Protein AF-A0A959Y8R4-F1 (afdb_monomer_lite)

Radius of gyration: 16.26 Å; chains: 1; bounding box: 34×24×55 Å

Foldseek 3Di:
DDPCCVVAQQDDDPPDPDGPVLVVLLVVCVVDDLVPDEEEDELPCLVVLLSSCVSRVSHAYEYEDPPPNPRDPVSNQVSHQHPVRRYHYDDDCQLQVQDDDPCRVVRSVVSVVVVVVVSVD

Structure (mmCIF, N/CA/C/O backbone):
data_AF-A0A959Y8R4-F1
#
_entry.id   AF-A0A959Y8R4-F1
#
loop_
_atom_site.group_PDB
_atom_site.id
_atom_site.type_symbol
_atom_site.label_atom_id
_atom_site.label_alt_id
_atom_site.label_comp_id
_atom_site.label_asym_id
_atom_site.label_entity_id
_atom_site.label_seq_id
_atom_site.pdbx_PDB_ins_code
_atom_site.Cartn_x
_atom_site.Cartn_y
_atom_site.Cartn_z
_atom_site.occupancy
_atom_site.B_iso_or_equiv
_atom_site.auth_seq_id
_atom_site.auth_comp_id
_atom_site.auth_asym_id
_atom_site.auth_atom_id
_atom_site.pdbx_PDB_model_num
ATOM 1 N N . SER A 1 1 ? 7.701 3.572 5.774 1.00 71.75 1 SER A N 1
ATOM 2 C CA . SER A 1 1 ? 8.910 2.767 5.495 1.00 71.75 1 SER A CA 1
ATOM 3 C C . SER A 1 1 ? 10.203 3.497 5.847 1.00 71.75 1 SER A C 1
ATOM 5 O O . SER A 1 1 ? 11.246 2.863 5.894 1.00 71.75 1 SER A O 1
ATOM 7 N N . ASN A 1 2 ? 10.173 4.808 6.098 1.00 84.31 2 ASN A N 1
ATOM 8 C CA . ASN A 1 2 ? 11.327 5.569 6.574 1.00 84.31 2 ASN A CA 1
ATOM 9 C C . ASN A 1 2 ? 11.549 5.402 8.089 1.00 84.31 2 ASN A C 1
ATOM 11 O O . ASN A 1 2 ? 10.626 5.031 8.813 1.00 84.31 2 ASN A O 1
ATOM 15 N N . GLU A 1 3 ? 12.749 5.747 8.559 1.00 87.25 3 GLU A N 1
ATOM 16 C CA . GLU A 1 3 ? 13.147 5.649 9.974 1.00 87.25 3 GLU A CA 1
ATOM 17 C C . GLU A 1 3 ? 12.234 6.455 10.906 1.00 87.25 3 GLU A C 1
ATOM 19 O O . GLU A 1 3 ? 11.775 5.924 11.913 1.00 87.25 3 GLU A O 1
ATOM 24 N N . GLY A 1 4 ? 11.857 7.676 10.510 1.00 90.94 4 GLY A N 1
ATOM 25 C CA . GLY A 1 4 ? 10.967 8.544 11.296 1.00 90.94 4 GLY A CA 1
ATOM 26 C C . GLY A 1 4 ? 9.540 8.013 11.500 1.00 90.94 4 GLY A C 1
ATOM 27 O O . GLY A 1 4 ? 8.752 8.619 12.218 1.00 90.94 4 GLY A O 1
ATOM 28 N N . ALA A 1 5 ? 9.175 6.874 10.901 1.00 90.19 5 ALA A N 1
ATOM 29 C CA . ALA A 1 5 ? 7.954 6.170 11.289 1.00 90.19 5 ALA A CA 1
ATOM 30 C C . ALA A 1 5 ? 7.996 5.748 12.772 1.00 90.19 5 ALA A C 1
ATOM 32 O O . ALA A 1 5 ? 6.969 5.789 13.446 1.00 90.19 5 ALA A O 1
ATOM 33 N N . LEU A 1 6 ? 9.178 5.388 13.287 1.00 92.12 6 LEU A N 1
ATOM 34 C CA . LEU A 1 6 ? 9.372 4.945 14.671 1.00 92.12 6 LEU A CA 1
ATOM 35 C C . LEU A 1 6 ? 9.156 6.061 15.697 1.00 92.12 6 LEU A C 1
ATOM 37 O O . LEU A 1 6 ? 8.774 5.763 16.824 1.00 92.12 6 LEU A O 1
ATOM 41 N N . ASP A 1 7 ? 9.338 7.320 15.300 1.00 95.31 7 ASP A N 1
ATOM 42 C CA . ASP A 1 7 ? 9.194 8.466 16.202 1.00 95.31 7 ASP A CA 1
ATOM 43 C C . ASP A 1 7 ? 7.748 8.643 16.687 1.00 95.31 7 ASP A C 1
ATOM 45 O O . ASP A 1 7 ? 7.522 9.132 17.792 1.00 95.31 7 ASP A O 1
ATOM 49 N N . PHE A 1 8 ? 6.763 8.248 15.866 1.00 95.12 8 PHE A N 1
ATOM 50 C CA . PHE A 1 8 ? 5.348 8.518 16.143 1.00 95.12 8 PHE A CA 1
ATOM 51 C C . PHE A 1 8 ? 4.417 7.345 15.867 1.00 95.12 8 PHE A C 1
ATOM 53 O O . PHE A 1 8 ? 3.587 7.020 16.708 1.00 95.12 8 PHE A O 1
ATOM 60 N N . GLN A 1 9 ? 4.517 6.710 14.695 1.00 95.25 9 GLN A N 1
ATOM 61 C CA . GLN A 1 9 ? 3.499 5.759 14.231 1.00 95.25 9 GLN A CA 1
ATOM 62 C C . GLN A 1 9 ? 3.361 4.571 15.189 1.00 95.25 9 GLN A C 1
ATOM 64 O O . GLN A 1 9 ? 2.253 4.088 15.398 1.00 95.25 9 GLN A O 1
ATOM 69 N N . PHE A 1 10 ? 4.468 4.155 15.807 1.00 94.50 10 PHE A N 1
ATOM 70 C CA . PHE A 1 10 ? 4.547 3.001 16.705 1.00 94.50 10 PHE A CA 1
ATOM 71 C C . PHE A 1 10 ? 4.465 3.354 18.195 1.00 94.50 10 PHE A C 1
ATOM 73 O O . PHE A 1 10 ? 4.682 2.476 19.024 1.00 94.50 10 PHE A O 1
ATOM 80 N N . LEU A 1 11 ? 4.169 4.607 18.554 1.00 96.31 11 LEU A N 1
ATOM 81 C CA . LEU A 1 11 ? 3.954 4.962 19.956 1.00 96.31 11 LEU A CA 1
ATOM 82 C C . LEU A 1 11 ? 2.700 4.263 20.485 1.00 96.31 11 LEU A C 1
ATOM 84 O O . LEU A 1 11 ? 1.652 4.313 19.841 1.00 96.31 11 LEU A O 1
ATOM 88 N N . GLU A 1 12 ? 2.804 3.653 21.663 1.00 96.06 12 GLU A N 1
ATOM 89 C CA . GLU A 1 12 ? 1.654 3.111 22.388 1.00 96.06 12 GLU A CA 1
ATOM 90 C C . GLU A 1 12 ? 0.725 4.246 22.826 1.00 96.06 12 GLU A C 1
ATOM 92 O O . GLU A 1 12 ? 1.165 5.289 23.323 1.00 96.06 12 GLU A O 1
ATOM 97 N N . VAL A 1 13 ? -0.580 4.045 22.662 1.00 95.50 13 VAL A N 1
ATOM 98 C CA . VAL A 1 13 ? -1.584 5.048 23.022 1.00 95.50 13 VAL A CA 1
ATOM 99 C C . VAL A 1 13 ? -2.172 4.717 24.390 1.00 95.50 13 VAL A C 1
ATOM 101 O O . VAL A 1 13 ? -2.751 3.654 24.594 1.00 95.50 13 VAL A O 1
ATOM 104 N N . ASN A 1 14 ? -2.048 5.646 25.344 1.00 91.50 14 ASN A N 1
ATOM 105 C CA . ASN A 1 14 ? -2.615 5.542 26.699 1.00 91.50 14 ASN A CA 1
ATOM 106 C C . ASN A 1 14 ? -2.211 4.271 27.483 1.00 91.50 14 ASN A C 1
ATOM 108 O O . ASN A 1 14 ? -2.954 3.833 28.360 1.00 91.50 14 ASN A O 1
ATOM 112 N N . GLY A 1 15 ? -1.054 3.671 27.174 1.00 88.62 15 GLY A N 1
ATOM 113 C CA . GLY A 1 15 ? -0.604 2.406 27.777 1.00 88.62 15 GLY A CA 1
ATOM 114 C C . GLY A 1 15 ? -1.453 1.189 27.386 1.00 88.62 15 GLY A C 1
ATOM 115 O O . GLY A 1 15 ? -1.416 0.170 28.075 1.00 88.62 15 GLY A O 1
ATOM 116 N N . GLY A 1 16 ? -2.263 1.317 26.331 1.00 91.12 16 GLY A N 1
ATOM 117 C CA . GLY A 1 16 ? -3.024 0.228 25.730 1.00 91.12 16 GLY A CA 1
ATOM 118 C C . GLY A 1 16 ? -2.209 -0.561 24.698 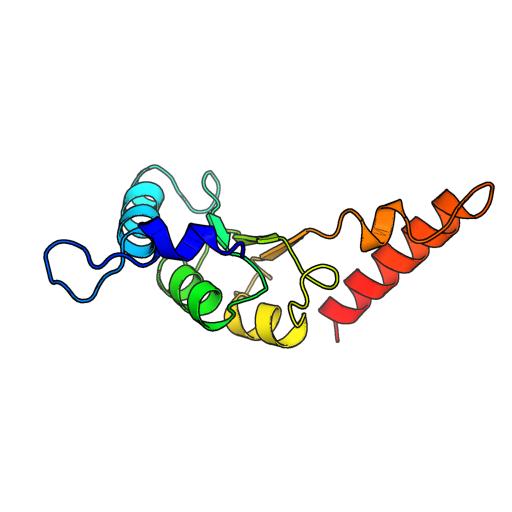1.00 91.12 16 GLY A C 1
ATOM 119 O O . GLY A 1 16 ? -1.065 -0.213 24.410 1.00 91.12 16 GLY A O 1
ATOM 120 N N . PRO A 1 17 ? -2.799 -1.624 24.124 1.00 92.50 17 PRO A N 1
ATOM 121 C CA . PRO A 1 17 ? -2.117 -2.484 23.157 1.00 92.50 17 PRO A CA 1
ATOM 122 C C . PRO A 1 17 ? -1.972 -1.850 21.765 1.00 92.50 17 PRO A C 1
ATOM 124 O O . PRO A 1 17 ? -1.188 -2.344 20.959 1.00 92.50 17 PRO A O 1
ATOM 127 N N . ASP A 1 18 ? -2.735 -0.793 21.471 1.00 94.81 18 ASP A N 1
ATOM 128 C CA . ASP A 1 18 ? -2.751 -0.154 20.159 1.00 94.81 18 ASP A CA 1
ATOM 129 C C . ASP A 1 18 ? -1.644 0.896 20.020 1.00 94.81 18 ASP A C 1
ATOM 131 O O . ASP A 1 18 ? -1.382 1.712 20.915 1.00 94.81 18 ASP A O 1
ATOM 135 N N . ARG A 1 19 ? -1.039 0.919 18.835 1.00 96.50 19 ARG A N 1
ATOM 136 C CA . ARG A 1 19 ? -0.106 1.959 18.403 1.00 96.50 19 ARG A CA 1
ATOM 137 C C . ARG A 1 19 ? -0.842 3.111 17.735 1.00 96.50 19 ARG A C 1
ATOM 139 O O . ARG A 1 19 ? -1.944 2.958 17.212 1.00 96.50 19 ARG A O 1
ATOM 146 N N . LEU A 1 20 ? -0.198 4.273 17.678 1.00 97.06 20 LEU A N 1
ATOM 147 C CA . LEU A 1 20 ? -0.792 5.490 17.129 1.00 97.06 20 LEU A CA 1
ATOM 148 C C . LEU A 1 20 ? -1.349 5.309 15.709 1.00 97.06 20 LEU A C 1
ATOM 150 O O . LEU A 1 20 ? -2.445 5.791 15.427 1.00 97.06 20 LEU A O 1
ATOM 154 N N . PHE A 1 21 ? -0.633 4.620 14.814 1.00 96.56 21 PHE A N 1
ATOM 155 C CA . PHE A 1 21 ? -1.125 4.420 13.446 1.00 96.56 21 PHE A CA 1
ATOM 156 C C . PHE A 1 21 ? -2.426 3.610 13.405 1.00 96.56 21 PHE A C 1
ATOM 158 O O . PHE A 1 21 ? -3.270 3.869 12.554 1.00 96.56 21 PHE A O 1
ATOM 165 N N . GLU A 1 22 ? -2.600 2.661 14.325 1.00 97.00 22 GLU A N 1
ATOM 166 C CA . GLU A 1 22 ? -3.786 1.809 14.403 1.00 97.00 22 GLU A CA 1
ATOM 167 C C . GLU A 1 22 ? -5.006 2.634 14.797 1.00 97.00 22 GLU A C 1
ATOM 169 O O . GLU A 1 22 ? -6.028 2.588 14.118 1.00 97.00 22 GLU A O 1
ATOM 174 N N . VAL A 1 23 ? -4.850 3.482 15.817 1.00 97.44 23 VAL A N 1
ATOM 175 C CA . VAL A 1 23 ? -5.893 4.416 16.258 1.00 97.44 23 VAL A CA 1
ATOM 176 C C . VAL A 1 23 ? -6.280 5.384 15.137 1.00 97.44 23 VAL A C 1
ATOM 178 O O . VAL A 1 23 ? -7.459 5.677 14.946 1.00 97.44 23 VAL A O 1
ATOM 181 N N . VAL A 1 24 ? -5.302 5.874 14.367 1.00 97.19 24 VAL A N 1
ATOM 182 C CA . VAL A 1 24 ? -5.564 6.752 13.217 1.00 97.19 24 VAL A CA 1
ATOM 183 C C . VAL A 1 24 ? -6.328 6.014 12.119 1.00 97.19 24 VAL A C 1
ATOM 185 O O . VAL A 1 24 ? -7.288 6.572 11.593 1.00 97.19 24 VAL A O 1
ATOM 188 N N . VAL A 1 25 ? -5.935 4.782 11.779 1.00 97.50 25 VAL A N 1
ATOM 189 C CA . VAL A 1 25 ? -6.627 3.966 10.768 1.00 97.50 25 VAL A CA 1
ATOM 190 C C . VAL A 1 25 ? -8.077 3.730 11.173 1.00 97.50 25 VAL A C 1
ATOM 192 O O . VAL A 1 25 ? -8.972 4.053 10.394 1.00 97.50 25 VAL A O 1
ATOM 195 N N . ASP A 1 26 ? -8.316 3.263 12.399 1.00 96.81 26 ASP A N 1
ATOM 196 C CA . ASP A 1 26 ? -9.666 2.992 12.896 1.00 96.81 26 ASP A CA 1
ATOM 197 C C . ASP A 1 26 ? -10.526 4.260 12.894 1.00 96.81 26 ASP A C 1
ATOM 199 O O . ASP A 1 26 ? -11.670 4.245 12.444 1.00 96.81 26 ASP A O 1
ATOM 203 N N . GLN A 1 27 ? -9.972 5.388 13.352 1.00 97.44 27 GLN A N 1
ATOM 204 C CA . GLN A 1 27 ? -10.707 6.646 13.405 1.00 97.44 27 GLN A CA 1
ATOM 205 C C . GLN A 1 27 ? -11.034 7.179 12.008 1.00 97.44 27 GLN A C 1
ATOM 207 O O . GLN A 1 27 ? -12.166 7.605 11.776 1.00 97.44 27 GLN A O 1
ATOM 212 N N . VAL A 1 28 ? -10.077 7.175 11.081 1.00 96.94 28 VAL A N 1
ATOM 213 C CA . VAL A 1 28 ? -10.282 7.683 9.716 1.00 96.94 28 VAL A CA 1
ATOM 214 C C . VAL A 1 28 ? -11.215 6.769 8.920 1.00 96.94 28 VAL A C 1
ATOM 216 O O . VAL A 1 28 ? -12.009 7.272 8.131 1.00 96.94 28 VAL A O 1
ATOM 219 N N . ALA A 1 29 ? -11.218 5.460 9.185 1.00 96.38 29 ALA A N 1
ATOM 220 C CA . ALA A 1 29 ? -12.174 4.529 8.584 1.00 96.38 29 ALA A CA 1
ATOM 221 C C . ALA A 1 29 ? -13.637 4.842 8.960 1.00 96.38 29 ALA A C 1
ATOM 223 O O . ALA A 1 29 ? -14.550 4.428 8.259 1.00 96.38 29 ALA A O 1
ATOM 224 N N . THR A 1 30 ? -13.890 5.606 10.032 1.00 96.88 30 THR A N 1
ATOM 225 C CA . THR A 1 30 ? -15.250 6.088 10.356 1.00 96.88 30 THR A CA 1
ATOM 226 C C . THR A 1 30 ? -15.671 7.328 9.565 1.00 96.88 30 THR A C 1
ATOM 228 O O . THR A 1 30 ? -16.837 7.717 9.617 1.00 96.88 30 THR A O 1
ATOM 231 N N . TRP A 1 31 ? -14.742 7.992 8.870 1.00 96.69 31 TRP A N 1
ATOM 232 C CA . TRP A 1 31 ? -15.020 9.241 8.153 1.00 96.69 31 TRP A CA 1
ATOM 233 C C . TRP A 1 31 ? -15.667 9.005 6.782 1.00 96.69 31 TRP A C 1
ATOM 235 O O . TRP A 1 31 ? -16.236 9.939 6.220 1.00 96.69 31 TRP A O 1
ATOM 245 N N . GLY A 1 32 ? -15.602 7.780 6.255 1.00 94.56 32 GLY A N 1
ATOM 246 C CA . GLY A 1 32 ? -16.155 7.396 4.958 1.00 94.56 32 GLY A CA 1
ATOM 247 C C . GLY A 1 32 ? -16.259 5.878 4.807 1.00 94.56 32 GLY A C 1
ATOM 248 O O . GLY A 1 32 ? -16.145 5.146 5.784 1.00 94.56 32 GLY A O 1
ATOM 249 N N . SER A 1 33 ? -16.508 5.405 3.586 1.00 96.19 33 SER A N 1
ATOM 250 C CA . SER A 1 33 ? -16.496 3.975 3.252 1.00 96.19 33 SER A CA 1
ATOM 251 C C . SER A 1 33 ? -15.178 3.570 2.580 1.00 96.19 33 SER A C 1
ATOM 253 O O . SER A 1 33 ? -14.313 4.410 2.308 1.00 96.19 33 SER A O 1
ATOM 255 N N . SER A 1 34 ? -15.066 2.285 2.236 1.00 95.19 34 SER A N 1
ATOM 256 C CA . SER A 1 34 ? -14.000 1.745 1.384 1.00 95.19 34 SER A CA 1
ATOM 257 C C . SER A 1 34 ? -13.941 2.368 -0.013 1.00 95.19 34 SER A C 1
ATOM 259 O O . SER A 1 34 ? -12.906 2.265 -0.666 1.00 95.19 34 SER A O 1
ATOM 261 N N . ASP A 1 35 ? -15.021 3.012 -0.465 1.00 94.00 35 ASP A N 1
ATOM 262 C CA . ASP A 1 35 ? -15.096 3.629 -1.793 1.00 94.00 35 ASP A CA 1
ATOM 263 C C . ASP A 1 35 ? -14.475 5.033 -1.809 1.00 94.00 35 ASP A C 1
ATOM 265 O O . ASP A 1 35 ? -13.897 5.450 -2.813 1.00 94.00 35 ASP A O 1
ATOM 269 N N . ASP A 1 36 ? -14.550 5.742 -0.678 1.00 93.75 36 ASP A N 1
ATOM 270 C CA . ASP A 1 36 ? -14.159 7.152 -0.577 1.00 93.75 36 ASP A CA 1
ATOM 271 C C . ASP A 1 36 ? -12.899 7.370 0.278 1.00 93.75 36 ASP A C 1
ATOM 273 O O . ASP A 1 36 ? -12.372 8.485 0.345 1.00 93.75 36 ASP A O 1
ATOM 277 N N . THR A 1 37 ? -12.391 6.322 0.940 1.00 95.56 37 THR A N 1
ATOM 278 C CA . THR A 1 37 ? -11.185 6.390 1.777 1.00 95.56 37 THR A CA 1
ATOM 279 C C . THR A 1 37 ? -10.193 5.268 1.472 1.00 95.56 37 THR A C 1
ATOM 281 O O . THR A 1 37 ? -10.553 4.133 1.172 1.00 95.56 37 THR A O 1
ATOM 284 N N . MET A 1 38 ? -8.901 5.599 1.541 1.00 95.81 38 MET A N 1
ATOM 285 C CA . MET A 1 38 ? -7.787 4.679 1.305 1.00 95.81 38 MET A CA 1
ATOM 286 C C . MET A 1 38 ? -6.670 4.941 2.309 1.00 95.81 38 MET A C 1
ATOM 288 O O . MET A 1 38 ? -6.523 6.057 2.813 1.00 95.81 38 MET A O 1
ATOM 292 N N . PHE A 1 39 ? -5.829 3.934 2.535 1.00 97.00 39 PHE A N 1
ATOM 293 C CA . PHE A 1 39 ? -4.715 4.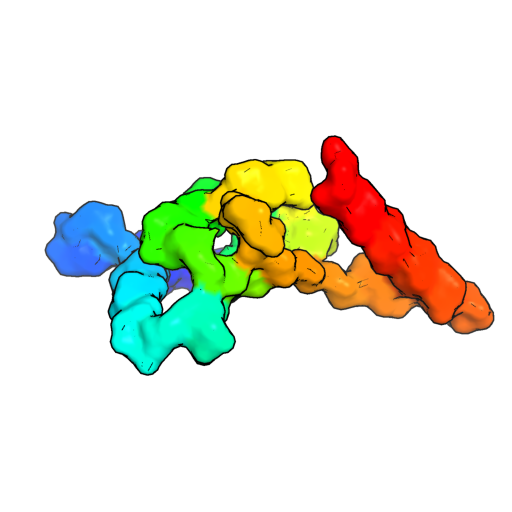030 3.475 1.00 97.00 39 PHE A CA 1
ATOM 294 C C . PHE A 1 39 ? -3.380 3.776 2.794 1.00 97.00 39 PHE A C 1
ATOM 296 O O . PHE A 1 39 ? -3.286 3.054 1.805 1.00 97.00 39 PHE A O 1
ATOM 303 N N . VAL A 1 40 ? -2.324 4.377 3.339 1.00 95.38 40 VAL A N 1
ATOM 304 C CA . VAL A 1 40 ? -0.959 4.184 2.852 1.00 95.38 40 VAL A CA 1
ATOM 305 C C . VAL A 1 40 ? -0.200 3.330 3.856 1.00 95.38 40 VAL A C 1
ATOM 307 O O . VAL A 1 40 ? -0.003 3.745 4.996 1.00 95.38 40 VAL A O 1
ATOM 310 N N . ALA A 1 41 ? 0.266 2.161 3.424 1.00 93.25 41 ALA A N 1
ATOM 311 C CA . ALA A 1 41 ? 1.046 1.241 4.247 1.00 93.25 41 ALA A CA 1
ATOM 312 C C . ALA A 1 41 ? 2.307 0.823 3.481 1.00 93.25 41 ALA A C 1
ATOM 314 O O . ALA A 1 41 ? 2.238 0.370 2.346 1.00 93.25 41 ALA A O 1
ATOM 315 N N . GLY A 1 42 ? 3.485 1.044 4.066 1.00 88.69 42 GLY A N 1
ATOM 316 C CA . GLY A 1 42 ? 4.757 0.849 3.360 1.00 88.69 42 GLY A CA 1
ATOM 317 C C . GLY A 1 42 ? 5.138 -0.623 3.169 1.00 88.69 42 GLY A C 1
ATOM 318 O O . GLY A 1 42 ? 4.951 -1.432 4.070 1.00 88.69 42 GLY A O 1
ATOM 319 N N . ALA A 1 43 ? 5.786 -0.935 2.042 1.00 83.62 43 ALA A N 1
ATOM 320 C CA . ALA A 1 43 ? 6.181 -2.297 1.655 1.00 83.62 43 ALA A CA 1
ATOM 321 C C . ALA A 1 43 ? 7.249 -2.966 2.546 1.00 83.62 43 ALA A C 1
ATOM 323 O O . ALA A 1 43 ? 7.475 -4.164 2.448 1.00 83.62 43 ALA A O 1
ATOM 324 N N . THR A 1 44 ? 7.964 -2.202 3.376 1.00 83.62 44 THR A N 1
ATOM 325 C CA . THR A 1 44 ? 9.145 -2.694 4.113 1.00 83.62 44 THR A CA 1
ATOM 326 C C . THR A 1 44 ? 8.808 -3.420 5.418 1.00 83.62 44 THR A C 1
ATOM 328 O O . THR A 1 44 ? 9.720 -3.868 6.104 1.00 83.62 44 THR A O 1
ATOM 331 N N . ARG A 1 45 ? 7.528 -3.456 5.808 1.00 86.00 45 ARG A N 1
ATOM 332 C CA . ARG A 1 45 ? 7.031 -4.074 7.047 1.00 86.00 45 ARG A CA 1
ATOM 333 C C . ARG A 1 45 ? 5.711 -4.808 6.772 1.00 86.00 45 ARG A C 1
ATOM 335 O O . ARG A 1 45 ? 4.647 -4.241 7.043 1.00 86.00 45 ARG A O 1
ATOM 342 N N . PRO A 1 46 ? 5.750 -6.019 6.183 1.00 88.88 46 PRO A N 1
ATOM 343 C CA . PRO A 1 46 ? 4.550 -6.803 5.881 1.00 88.88 46 PRO A CA 1
ATOM 344 C C . PRO A 1 46 ? 3.655 -7.033 7.105 1.00 88.88 46 PRO A C 1
ATOM 346 O O . PRO A 1 46 ? 2.436 -7.067 6.981 1.00 88.88 46 PRO A O 1
ATOM 349 N N . GLU A 1 47 ? 4.233 -7.104 8.306 1.00 91.25 47 GLU A N 1
ATOM 350 C CA . GLU A 1 47 ? 3.494 -7.230 9.561 1.00 91.25 47 GLU A CA 1
ATOM 351 C C . GLU A 1 47 ? 2.552 -6.044 9.812 1.00 91.25 47 GLU A C 1
ATOM 353 O O . GLU A 1 47 ? 1.394 -6.239 10.180 1.00 91.25 47 GLU A O 1
ATOM 358 N N . VAL A 1 48 ? 3.014 -4.825 9.518 1.00 91.62 48 VAL A N 1
ATOM 359 C CA . VAL A 1 48 ? 2.219 -3.595 9.651 1.00 91.62 48 VAL A CA 1
ATOM 360 C C . VAL A 1 48 ? 1.154 -3.531 8.566 1.00 91.62 48 VAL A C 1
ATOM 362 O O . VAL A 1 48 ? 0.021 -3.138 8.827 1.00 91.62 48 VAL A O 1
ATOM 365 N N . LEU A 1 49 ? 1.492 -3.951 7.344 1.00 94.62 49 LEU A N 1
ATOM 366 C CA . LEU A 1 49 ? 0.523 -4.036 6.254 1.00 94.62 49 LEU A CA 1
ATOM 367 C C . LEU A 1 49 ? -0.626 -4.996 6.604 1.00 94.62 49 LEU A C 1
ATOM 369 O O . LEU A 1 49 ? -1.790 -4.637 6.432 1.00 94.62 49 LEU A O 1
ATOM 373 N N . ALA A 1 50 ? -0.309 -6.165 7.168 1.00 95.31 50 ALA A N 1
ATOM 374 C CA . ALA A 1 50 ? -1.299 -7.140 7.618 1.00 95.31 50 ALA A CA 1
ATOM 375 C C . ALA A 1 50 ? -2.173 -6.605 8.765 1.00 95.31 50 ALA A C 1
ATOM 377 O O . ALA A 1 50 ? -3.365 -6.900 8.829 1.00 95.31 50 ALA A O 1
ATOM 378 N N . GLU A 1 51 ? -1.603 -5.816 9.678 1.00 95.56 51 GLU A N 1
ATOM 379 C CA . GLU A 1 51 ? -2.353 -5.145 10.748 1.00 95.56 51 GLU A CA 1
ATOM 380 C C . GLU A 1 51 ? -3.355 -4.134 10.196 1.00 95.56 51 GLU A C 1
ATOM 382 O O . GLU A 1 51 ? -4.527 -4.174 10.572 1.00 95.56 51 GLU A O 1
ATOM 387 N N . VAL A 1 52 ? -2.921 -3.284 9.260 1.00 96.50 52 VAL A N 1
ATOM 388 C CA . VAL A 1 52 ? -3.809 -2.336 8.578 1.00 96.50 52 VAL A CA 1
ATOM 389 C C . VAL A 1 52 ? -4.903 -3.092 7.823 1.00 96.50 52 VAL A C 1
ATOM 391 O O . VAL A 1 52 ? -6.078 -2.800 8.024 1.00 96.50 52 VAL A O 1
ATOM 394 N N . ARG A 1 53 ? -4.560 -4.121 7.034 1.00 96.81 53 ARG A N 1
ATOM 395 C CA . ARG A 1 53 ? -5.549 -4.927 6.297 1.00 96.81 53 ARG A CA 1
ATOM 396 C C . ARG A 1 53 ? -6.600 -5.552 7.217 1.00 96.81 53 ARG A C 1
ATOM 398 O O . ARG A 1 53 ? -7.775 -5.532 6.871 1.00 96.81 53 ARG A O 1
ATOM 405 N N . ARG A 1 54 ? -6.222 -6.075 8.390 1.00 96.75 54 ARG A N 1
ATOM 406 C CA . ARG A 1 54 ? -7.194 -6.639 9.348 1.00 96.75 54 ARG A CA 1
ATOM 407 C C . ARG A 1 54 ? -8.197 -5.607 9.862 1.00 96.75 54 ARG A C 1
ATOM 409 O O . ARG A 1 54 ? -9.341 -5.968 10.116 1.00 96.75 54 ARG A O 1
ATOM 416 N N . ARG A 1 55 ? -7.769 -4.355 10.038 1.00 96.38 55 ARG A N 1
ATOM 417 C CA . ARG A 1 55 ? -8.623 -3.260 10.524 1.00 96.38 55 ARG A CA 1
ATOM 418 C C . ARG A 1 55 ? -9.526 -2.706 9.424 1.00 96.38 55 ARG A C 1
ATOM 420 O O . ARG A 1 55 ? -10.683 -2.395 9.684 1.00 96.38 55 ARG A O 1
ATOM 427 N N . VAL A 1 56 ? -9.018 -2.635 8.193 1.00 96.81 56 VAL A N 1
ATOM 428 C CA . VAL A 1 56 ? -9.737 -2.111 7.022 1.00 96.81 56 VAL A CA 1
ATOM 429 C C . VAL A 1 56 ? -9.800 -3.151 5.887 1.00 96.81 56 VAL A C 1
ATOM 431 O O . VAL A 1 56 ? -9.146 -2.992 4.853 1.00 96.81 56 VAL A O 1
ATOM 434 N N . PRO A 1 57 ? -10.591 -4.232 6.049 1.00 96.75 57 PRO A N 1
ATOM 435 C CA . PRO A 1 57 ? -10.561 -5.402 5.161 1.00 96.75 57 PRO A CA 1
ATOM 436 C C . PRO A 1 57 ? -10.877 -5.074 3.698 1.00 96.75 57 PRO A C 1
ATOM 438 O O . PRO A 1 57 ? -10.231 -5.611 2.796 1.00 96.75 57 PRO A O 1
ATOM 441 N N . ASP A 1 58 ? -11.779 -4.125 3.466 1.00 96.31 58 ASP A N 1
ATOM 442 C CA . ASP A 1 58 ? -12.294 -3.822 2.127 1.00 96.31 58 ASP A CA 1
ATOM 443 C C . ASP A 1 58 ? -11.640 -2.590 1.480 1.00 96.31 58 ASP A C 1
ATOM 445 O O . ASP A 1 58 ? -11.822 -2.342 0.293 1.00 96.31 58 ASP A O 1
ATOM 449 N N . HIS A 1 59 ? -10.852 -1.810 2.229 1.00 96.69 59 HIS A N 1
ATOM 450 C CA . HIS A 1 59 ? -10.282 -0.561 1.710 1.00 96.69 59 HIS A CA 1
ATOM 451 C C . HIS A 1 59 ? -9.096 -0.827 0.780 1.00 96.69 59 HIS A C 1
ATOM 453 O O . HIS A 1 59 ? -8.296 -1.740 1.010 1.00 96.69 59 HIS A O 1
ATOM 459 N N . PHE A 1 60 ? -8.910 0.023 -0.230 1.00 96.31 60 PHE A N 1
ATOM 460 C CA . PHE A 1 60 ? -7.670 0.009 -1.002 1.00 96.31 60 PHE A CA 1
ATOM 461 C C . PHE A 1 60 ? -6.490 0.485 -0.150 1.00 96.31 60 PHE A C 1
ATOM 463 O O . PHE A 1 60 ? -6.563 1.503 0.548 1.00 96.31 60 PHE A O 1
ATOM 470 N N . LEU A 1 61 ? -5.373 -0.240 -0.249 1.00 96.50 61 LEU A N 1
ATOM 471 C CA . LEU A 1 61 ? -4.109 0.153 0.366 1.00 96.50 61 LEU A CA 1
ATOM 472 C C . LEU A 1 61 ? -3.116 0.569 -0.717 1.00 96.50 61 LEU A C 1
ATOM 474 O O . LEU A 1 61 ? -2.749 -0.224 -1.583 1.00 96.50 61 LEU A O 1
ATOM 478 N N . LEU A 1 62 ? -2.646 1.811 -0.652 1.00 95.56 62 LEU A N 1
ATOM 479 C CA . LEU A 1 62 ? -1.523 2.280 -1.452 1.00 95.56 62 LEU A CA 1
ATOM 480 C C . LEU A 1 62 ? -0.221 1.829 -0.789 1.00 95.56 62 LEU A C 1
ATOM 482 O O . LEU A 1 62 ? 0.087 2.230 0.335 1.00 95.56 62 LEU A O 1
ATOM 486 N N . VAL A 1 63 ? 0.568 1.033 -1.507 1.00 93.31 63 VAL A N 1
ATOM 487 C CA . VAL A 1 63 ? 1.806 0.444 -0.996 1.00 93.31 63 VAL A CA 1
ATOM 488 C C . VAL A 1 63 ? 3.019 1.030 -1.718 1.00 93.31 63 VAL A C 1
ATOM 490 O O . VAL A 1 63 ? 3.377 0.593 -2.817 1.00 93.31 63 VAL A O 1
ATOM 493 N N . PRO A 1 64 ? 3.683 2.038 -1.126 1.00 89.88 64 PRO A N 1
ATOM 494 C CA . PRO A 1 64 ? 4.933 2.557 -1.649 1.00 89.88 64 PRO A CA 1
ATOM 495 C C . PRO A 1 64 ? 6.124 1.685 -1.239 1.00 89.88 64 PRO A C 1
ATOM 497 O O . PRO A 1 64 ? 6.190 1.156 -0.126 1.00 89.88 64 PRO A O 1
ATOM 500 N N . GLY A 1 65 ? 7.129 1.635 -2.115 1.00 78.19 65 GLY A N 1
ATOM 501 C CA . GLY A 1 65 ? 8.466 1.143 -1.767 1.00 78.19 65 GLY A CA 1
ATOM 502 C C . GLY A 1 65 ? 8.791 -0.289 -2.192 1.00 78.19 65 GLY A C 1
ATOM 503 O O . GLY A 1 65 ? 9.860 -0.780 -1.832 1.00 78.19 65 GLY A O 1
ATOM 504 N N . VAL A 1 66 ? 7.941 -0.940 -2.990 1.00 78.69 66 VAL A N 1
ATOM 505 C CA . VAL A 1 66 ? 8.278 -2.239 -3.594 1.00 78.69 66 VAL A CA 1
ATOM 506 C C . VAL A 1 66 ? 9.491 -2.090 -4.527 1.00 78.69 66 VAL A C 1
ATOM 508 O O . VAL A 1 66 ? 9.619 -1.105 -5.262 1.00 78.69 66 VAL A O 1
ATOM 511 N N . GLY A 1 67 ? 10.428 -3.039 -4.450 1.00 69.75 67 GLY A N 1
ATOM 512 C CA . GLY A 1 67 ? 11.663 -3.061 -5.241 1.00 69.75 67 GLY A CA 1
ATOM 513 C C . GLY A 1 67 ? 12.731 -2.076 -4.755 1.00 69.75 67 GLY A C 1
ATOM 514 O O . GLY A 1 67 ? 13.744 -2.477 -4.190 1.00 69.75 67 GLY A O 1
ATOM 515 N N . ALA A 1 68 ? 12.520 -0.767 -4.931 1.00 63.47 68 ALA A N 1
ATOM 516 C CA . ALA A 1 68 ? 13.564 0.239 -4.682 1.00 63.47 68 ALA A CA 1
ATOM 517 C C . ALA A 1 68 ? 13.891 0.474 -3.194 1.00 63.47 68 ALA A C 1
ATOM 519 O O . ALA A 1 68 ? 14.949 1.023 -2.892 1.00 63.47 68 ALA A O 1
ATOM 520 N N . GLN A 1 69 ? 12.983 0.124 -2.276 1.00 60.06 69 GLN A N 1
ATOM 521 C CA . GLN A 1 69 ? 13.207 0.208 -0.822 1.00 60.06 69 GLN A CA 1
ATOM 522 C C . GLN A 1 69 ? 13.377 -1.183 -0.188 1.00 60.06 69 GLN A C 1
ATOM 524 O O . GLN A 1 69 ? 13.325 -1.304 1.030 1.00 60.06 69 GLN A O 1
ATOM 529 N N . GLY A 1 70 ? 13.570 -2.226 -1.007 1.00 62.88 70 GLY A N 1
ATOM 530 C CA . GLY A 1 70 ? 13.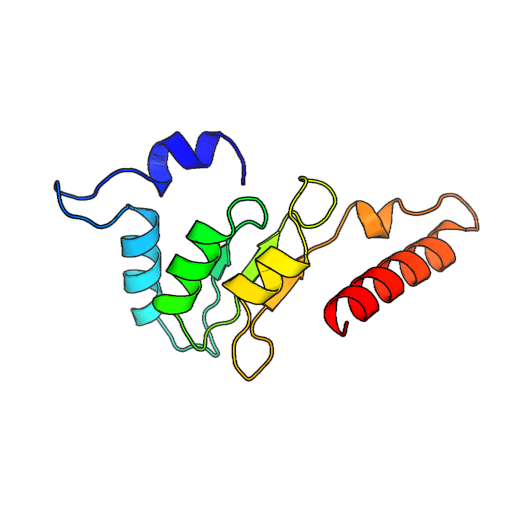788 -3.595 -0.534 1.00 62.88 70 GLY A CA 1
ATOM 531 C C . GLY A 1 70 ? 12.531 -4.328 -0.058 1.00 62.88 70 GLY A C 1
ATOM 532 O O . GLY A 1 70 ? 12.662 -5.364 0.582 1.00 62.88 70 GLY A O 1
ATOM 533 N N . GLY A 1 71 ? 11.329 -3.812 -0.342 1.00 69.75 71 GLY A N 1
ATOM 534 C CA . GLY A 1 71 ? 10.085 -4.539 -0.075 1.00 69.75 71 GLY A CA 1
ATOM 535 C C . GLY A 1 71 ? 9.930 -5.743 -1.007 1.00 69.75 71 GLY A C 1
ATOM 536 O O . GLY A 1 71 ? 10.034 -5.580 -2.228 1.00 69.75 71 GLY A O 1
ATOM 537 N N . ASP A 1 72 ? 9.677 -6.914 -0.423 1.00 85.31 72 ASP A N 1
ATOM 538 C CA . ASP A 1 72 ? 9.370 -8.164 -1.123 1.00 85.31 72 ASP A CA 1
ATOM 539 C C . ASP A 1 72 ? 7.914 -8.141 -1.611 1.00 85.31 72 ASP A C 1
ATOM 541 O O . ASP A 1 72 ? 6.988 -7.970 -0.817 1.00 85.31 72 ASP A O 1
ATOM 545 N N . LEU A 1 73 ? 7.715 -8.259 -2.926 1.00 88.06 73 LEU A N 1
ATOM 546 C CA . LEU A 1 73 ? 6.389 -8.162 -3.539 1.00 88.06 73 LEU A CA 1
ATOM 547 C C . LEU A 1 73 ? 5.453 -9.287 -3.074 1.00 88.06 73 LEU A C 1
ATOM 549 O O . LEU A 1 73 ? 4.289 -9.008 -2.795 1.00 88.06 73 LEU A O 1
ATOM 553 N N . GLY A 1 74 ? 5.961 -10.516 -2.942 1.00 90.19 74 GLY A N 1
ATOM 554 C CA . GLY A 1 74 ? 5.167 -11.668 -2.517 1.00 90.19 74 GLY A CA 1
ATOM 555 C C . GLY A 1 74 ? 4.681 -11.508 -1.080 1.00 90.19 74 GLY A C 1
ATOM 556 O O . GLY A 1 74 ? 3.487 -11.604 -0.820 1.00 90.19 74 GLY A O 1
ATOM 557 N N . GLN A 1 75 ? 5.569 -11.127 -0.157 1.00 91.06 75 GLN A N 1
ATOM 558 C CA . GLN A 1 75 ? 5.177 -10.877 1.238 1.00 91.06 75 GLN A CA 1
ATOM 559 C C . GLN A 1 75 ? 4.180 -9.720 1.373 1.00 91.06 75 GLN A C 1
ATOM 561 O O . GLN A 1 75 ? 3.297 -9.756 2.229 1.00 91.06 75 GLN A O 1
ATOM 566 N N . VAL A 1 76 ? 4.317 -8.679 0.546 1.00 91.94 76 VAL A N 1
ATOM 567 C CA . VAL A 1 76 ? 3.366 -7.560 0.498 1.00 91.94 76 VAL A CA 1
ATOM 568 C C . VAL A 1 76 ? 1.993 -8.021 0.015 1.00 91.94 76 VAL A C 1
ATOM 570 O O . VAL A 1 76 ? 0.982 -7.630 0.598 1.00 91.94 76 VAL A O 1
ATOM 573 N N . MET A 1 77 ? 1.952 -8.842 -1.034 1.00 92.00 77 MET A N 1
ATOM 574 C CA . MET A 1 77 ? 0.714 -9.412 -1.558 1.00 92.00 77 MET A CA 1
ATOM 575 C C . MET A 1 77 ? 0.040 -10.310 -0.521 1.00 92.00 77 MET A C 1
ATOM 577 O O . MET A 1 77 ? -1.121 -10.075 -0.192 1.00 92.00 77 MET A O 1
ATOM 581 N N . ASP A 1 78 ? 0.784 -11.239 0.079 1.00 92.44 78 ASP A N 1
ATOM 582 C CA . ASP A 1 78 ? 0.276 -12.154 1.107 1.00 92.44 78 ASP A CA 1
ATOM 583 C C . ASP A 1 78 ? -0.285 -11.410 2.326 1.00 92.44 78 ASP A C 1
ATOM 585 O O . ASP A 1 78 ? -1.319 -11.780 2.882 1.00 92.44 78 ASP A O 1
ATOM 589 N N . ALA A 1 79 ? 0.388 -10.339 2.752 1.00 93.69 79 ALA A N 1
ATOM 590 C CA . ALA A 1 79 ? -0.035 -9.542 3.898 1.00 93.69 79 ALA A CA 1
ATOM 591 C C . ALA A 1 79 ? -1.211 -8.601 3.590 1.00 93.69 79 ALA A C 1
ATOM 593 O O . ALA A 1 79 ? -1.940 -8.211 4.504 1.00 93.69 79 ALA A O 1
ATOM 594 N N . GLY A 1 80 ? -1.355 -8.172 2.335 1.00 92.81 80 GLY A N 1
ATOM 595 C CA . GLY A 1 80 ? -2.160 -7.009 1.981 1.00 92.81 80 GLY A CA 1
ATOM 596 C C . GLY A 1 80 ? -3.312 -7.258 1.014 1.00 92.81 80 GLY A C 1
ATOM 597 O O . GLY A 1 80 ? -4.198 -6.405 0.947 1.00 92.81 80 GLY A O 1
ATOM 598 N N . MET A 1 81 ? -3.341 -8.356 0.258 1.00 94.31 81 MET A N 1
ATOM 599 C CA . MET A 1 81 ? -4.427 -8.620 -0.691 1.00 94.31 81 MET A CA 1
ATOM 600 C C . MET A 1 81 ? -5.733 -8.944 0.038 1.00 94.31 81 MET A C 1
ATOM 602 O O . MET A 1 81 ? -5.754 -9.576 1.093 1.00 94.31 81 MET A O 1
ATOM 606 N N . ASN A 1 82 ? -6.840 -8.498 -0.546 1.00 93.75 82 ASN A N 1
ATOM 607 C CA . ASN A 1 82 ? -8.179 -8.971 -0.214 1.00 93.75 82 ASN A CA 1
ATOM 608 C C . ASN A 1 82 ? -8.763 -9.717 -1.429 1.00 93.75 82 ASN A C 1
ATOM 610 O O . ASN A 1 82 ? -8.072 -9.920 -2.428 1.00 93.75 82 ASN A O 1
ATOM 614 N N . GLN A 1 83 ? -10.031 -10.123 -1.351 1.00 91.88 83 GLN A N 1
ATOM 615 C CA . GLN A 1 83 ? -10.702 -10.884 -2.415 1.00 91.88 83 GLN A CA 1
ATOM 616 C C . GLN A 1 83 ? -10.730 -10.170 -3.784 1.00 91.88 83 GLN A C 1
ATOM 618 O O . GLN A 1 83 ? -10.818 -10.840 -4.808 1.00 91.88 83 GLN A O 1
ATOM 623 N N . ASP A 1 84 ? -10.605 -8.839 -3.798 1.00 91.00 84 ASP A N 1
ATOM 624 C CA . ASP A 1 84 ? -10.664 -7.992 -4.995 1.00 91.00 84 ASP A CA 1
ATOM 625 C C . ASP A 1 84 ? -9.274 -7.469 -5.417 1.00 91.00 84 ASP A C 1
ATOM 627 O O . ASP A 1 84 ? -9.150 -6.571 -6.249 1.00 91.00 84 ASP A O 1
ATOM 631 N N . GLY A 1 85 ? -8.198 -7.987 -4.818 1.00 89.31 85 GLY A N 1
ATOM 632 C CA . GLY A 1 85 ? -6.821 -7.555 -5.066 1.00 89.31 85 GLY A CA 1
ATOM 633 C C . GLY A 1 85 ? -6.373 -6.355 -4.224 1.00 89.31 85 GLY A C 1
ATOM 634 O O . GLY A 1 85 ? -5.207 -6.321 -3.849 1.00 89.31 85 GLY A O 1
ATOM 635 N N . GLY A 1 86 ? -7.268 -5.422 -3.866 1.00 92.69 86 GLY A N 1
ATOM 636 C CA . GLY A 1 86 ? -7.196 -4.484 -2.721 1.00 92.69 86 GLY A CA 1
ATOM 637 C C . GLY A 1 86 ? -5.943 -3.614 -2.515 1.00 92.69 86 GLY A C 1
ATOM 638 O O . GLY A 1 86 ? -5.865 -2.883 -1.523 1.00 92.69 86 GLY A O 1
ATOM 639 N N . LEU A 1 87 ? -4.956 -3.688 -3.403 1.00 94.50 87 LEU A N 1
ATOM 640 C CA . LEU A 1 87 ? -3.628 -3.101 -3.271 1.00 94.50 87 LEU A CA 1
ATOM 641 C C . LEU A 1 87 ? -3.289 -2.270 -4.506 1.00 94.50 87 LEU A C 1
ATOM 643 O O . LEU A 1 87 ? -3.452 -2.708 -5.641 1.00 94.50 87 LEU A O 1
ATOM 647 N N . LEU A 1 88 ? -2.731 -1.086 -4.273 1.00 93.94 88 LEU A N 1
ATOM 648 C CA . LEU A 1 88 ? -2.127 -0.250 -5.303 1.00 93.94 88 LEU A CA 1
ATOM 649 C C . LEU A 1 88 ? -0.621 -0.200 -5.061 1.00 93.94 88 LEU A C 1
ATOM 651 O O . LEU A 1 88 ? -0.141 0.531 -4.195 1.00 93.94 88 LEU A O 1
ATOM 655 N N . ILE A 1 89 ? 0.144 -0.981 -5.821 1.00 92.19 89 ILE A N 1
ATOM 656 C CA . ILE A 1 89 ? 1.602 -1.013 -5.687 1.00 92.19 89 ILE A CA 1
ATOM 657 C C . ILE A 1 89 ? 2.220 0.166 -6.443 1.00 92.19 89 ILE A C 1
ATOM 659 O O . ILE A 1 89 ? 2.123 0.268 -7.666 1.00 92.19 89 ILE A O 1
ATOM 663 N N . ASN A 1 90 ? 2.894 1.064 -5.721 1.00 91.38 90 ASN A N 1
ATOM 664 C CA . ASN A 1 90 ? 3.583 2.197 -6.332 1.00 91.38 90 ASN A CA 1
ATOM 665 C C . ASN A 1 90 ? 5.052 1.864 -6.644 1.00 91.38 90 ASN A C 1
ATOM 667 O O . ASN A 1 90 ? 5.863 1.667 -5.736 1.00 91.38 90 ASN A O 1
ATOM 671 N N . SER A 1 91 ? 5.405 1.894 -7.935 1.00 89.88 91 SER A N 1
ATOM 672 C CA . SER A 1 91 ? 6.785 1.798 -8.426 1.00 89.88 91 SER A CA 1
ATOM 673 C C . SER A 1 91 ? 7.110 2.966 -9.356 1.00 89.88 91 SER A C 1
ATOM 675 O O . SER A 1 91 ? 6.752 2.973 -10.528 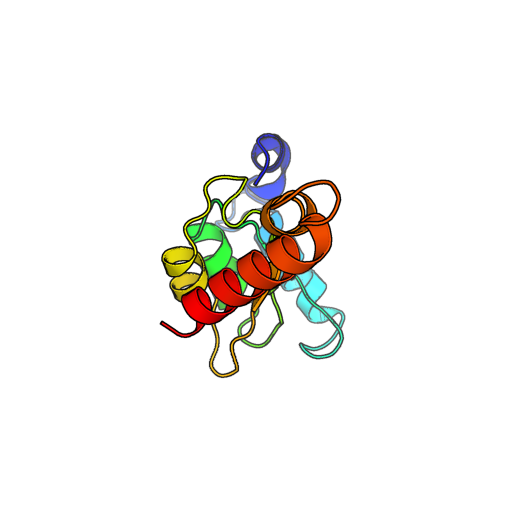1.00 89.88 91 SER A O 1
ATOM 677 N N . SER A 1 92 ? 7.792 3.985 -8.828 1.00 90.06 92 SER A N 1
ATOM 678 C CA . SER A 1 92 ? 8.159 5.173 -9.614 1.00 90.06 92 SER A CA 1
ATOM 679 C C . SER A 1 92 ? 9.534 5.018 -10.266 1.00 90.06 92 SER A C 1
ATOM 681 O O . SER A 1 92 ? 9.640 4.828 -11.473 1.00 90.06 92 SER A O 1
ATOM 683 N N . ARG A 1 93 ? 10.620 5.058 -9.478 1.00 89.62 93 ARG A N 1
ATOM 684 C CA . ARG A 1 93 ? 12.000 5.061 -10.009 1.00 89.62 93 ARG A CA 1
ATOM 685 C C . ARG A 1 93 ? 12.354 3.794 -10.791 1.00 89.62 93 ARG A C 1
ATOM 687 O O . ARG A 1 93 ? 13.066 3.897 -11.781 1.00 89.62 93 ARG A O 1
ATOM 694 N N . GLY A 1 94 ? 11.841 2.637 -10.362 1.00 88.81 94 GLY A N 1
ATOM 695 C CA . GLY A 1 94 ? 12.071 1.359 -11.044 1.00 88.81 94 GLY A CA 1
ATOM 696 C C . GLY A 1 94 ? 11.490 1.317 -12.458 1.00 88.81 94 GLY A C 1
ATOM 697 O O . GLY A 1 94 ? 12.033 0.624 -13.305 1.00 88.81 94 GLY A O 1
ATOM 698 N N . ILE A 1 95 ? 10.442 2.102 -12.727 1.00 93.25 95 ILE A N 1
ATOM 699 C CA . ILE A 1 95 ? 9.822 2.218 -14.050 1.00 93.25 95 ILE A CA 1
ATOM 700 C C . ILE A 1 95 ? 10.41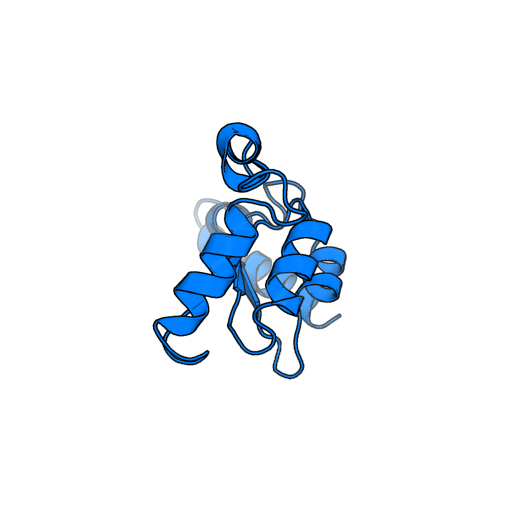9 3.403 -14.818 1.00 93.25 95 ILE A C 1
ATOM 702 O O . ILE A 1 95 ? 10.917 3.238 -15.928 1.00 93.25 95 ILE A O 1
ATOM 706 N N . LEU A 1 96 ? 10.414 4.601 -14.221 1.00 93.38 96 LEU A N 1
ATOM 707 C CA . LEU A 1 96 ? 10.828 5.844 -14.887 1.00 93.38 96 LEU A CA 1
ATOM 708 C C . LEU A 1 96 ? 12.294 5.839 -15.332 1.00 93.38 96 LEU A C 1
ATOM 710 O O . LEU A 1 96 ? 12.627 6.482 -16.325 1.00 93.38 96 LEU A O 1
ATOM 714 N N . TYR A 1 97 ? 13.163 5.138 -14.602 1.00 93.00 97 TYR A N 1
ATOM 715 C CA . TYR A 1 97 ? 14.604 5.104 -14.862 1.00 93.00 97 TYR A CA 1
ATOM 716 C C . TYR A 1 97 ? 15.103 3.727 -15.311 1.00 93.00 97 TYR A C 1
ATOM 718 O O . TYR A 1 97 ? 16.301 3.462 -15.250 1.00 93.00 97 TYR A O 1
ATOM 726 N N . ALA A 1 98 ? 14.204 2.862 -15.794 1.00 94.50 98 ALA A N 1
ATOM 727 C CA . ALA A 1 98 ? 14.562 1.551 -16.340 1.00 94.50 98 ALA A CA 1
ATOM 728 C C . ALA A 1 98 ? 15.424 1.638 -17.614 1.00 94.50 98 ALA A C 1
ATOM 730 O O . ALA A 1 98 ? 16.135 0.696 -17.952 1.00 94.50 98 ALA A O 1
ATOM 731 N N . GLY A 1 99 ? 15.363 2.763 -18.331 1.00 95.50 99 GLY A N 1
ATOM 732 C CA . GLY A 1 99 ? 16.148 3.009 -19.536 1.00 95.50 99 GLY A CA 1
ATOM 733 C C . GLY A 1 99 ? 16.413 4.494 -19.751 1.00 95.50 99 GLY A C 1
ATOM 734 O O . GLY A 1 99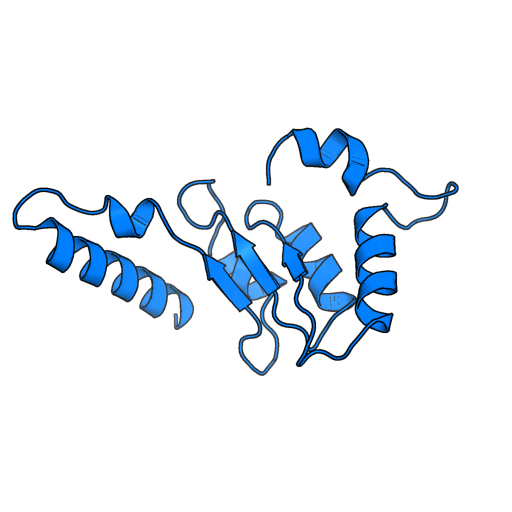 ? 15.899 5.353 -19.036 1.00 95.50 99 GLY A O 1
ATOM 735 N N . THR A 1 100 ? 17.235 4.805 -20.750 1.00 96.19 100 THR A N 1
ATOM 736 C CA . THR A 1 100 ? 17.639 6.180 -21.077 1.00 96.19 100 THR A CA 1
ATOM 737 C C . THR A 1 100 ? 17.590 6.424 -22.587 1.00 96.19 100 THR A C 1
ATOM 739 O O . THR A 1 100 ? 17.526 5.486 -23.385 1.00 96.19 100 THR A O 1
ATOM 742 N N . GLY A 1 101 ? 17.586 7.697 -22.995 1.00 96.62 101 GLY A N 1
ATOM 743 C CA . GLY A 1 101 ? 17.582 8.082 -24.409 1.00 96.62 101 GLY A CA 1
ATOM 744 C C . GLY A 1 101 ? 16.408 7.475 -25.184 1.00 96.62 101 GLY A C 1
ATOM 745 O O . GLY A 1 101 ? 15.265 7.522 -24.732 1.00 96.62 101 GLY A O 1
ATOM 746 N N . SER A 1 102 ? 16.689 6.883 -26.346 1.00 97.62 102 SER A N 1
ATOM 747 C CA . SER A 1 102 ? 15.672 6.254 -27.200 1.00 97.62 102 SER A CA 1
ATOM 748 C C . SER A 1 102 ? 15.037 4.991 -26.603 1.00 97.62 102 SER A C 1
ATOM 750 O O . SER A 1 102 ? 13.957 4.610 -27.045 1.00 97.62 102 SER A O 1
ATOM 752 N N . ASP A 1 103 ? 15.666 4.349 -25.610 1.00 96.56 103 ASP A N 1
ATOM 753 C CA . ASP A 1 103 ? 15.113 3.161 -24.934 1.00 96.56 103 ASP A CA 1
ATOM 754 C C . ASP A 1 103 ? 14.295 3.518 -23.679 1.00 96.56 103 ASP A C 1
ATOM 756 O O . ASP A 1 103 ? 13.700 2.636 -23.072 1.00 96.56 103 ASP A O 1
ATOM 760 N N . ALA A 1 104 ? 14.186 4.797 -23.298 1.00 97.19 104 ALA A N 1
ATOM 761 C CA . ALA A 1 104 ? 13.474 5.199 -22.080 1.00 97.19 104 ALA A CA 1
ATOM 762 C C . ALA A 1 104 ? 12.011 4.709 -22.039 1.00 97.19 104 ALA A C 1
ATOM 764 O O . ALA A 1 104 ? 11.594 4.091 -21.061 1.00 97.19 104 ALA A O 1
ATOM 765 N N . LEU A 1 105 ? 11.232 4.935 -23.107 1.00 98.06 105 LEU A N 1
ATOM 766 C CA . LEU A 1 105 ? 9.824 4.511 -23.155 1.00 98.06 105 LEU A CA 1
ATOM 767 C C . LEU A 1 105 ? 9.662 2.984 -23.287 1.00 98.06 105 LEU A C 1
ATOM 769 O O . LEU A 1 105 ? 8.873 2.417 -22.525 1.00 98.06 105 LEU A O 1
ATOM 773 N N . PRO A 1 106 ? 10.382 2.286 -24.194 1.00 98.12 106 PRO A N 1
ATOM 774 C CA . PRO A 1 106 ? 10.325 0.828 -24.249 1.00 98.12 106 PRO A CA 1
ATOM 775 C C . PRO A 1 106 ? 10.743 0.157 -22.934 1.00 98.12 106 PRO A C 1
ATOM 777 O O . PRO A 1 106 ? 10.066 -0.773 -22.501 1.00 98.12 106 PRO A O 1
ATOM 780 N N . ALA A 1 107 ? 11.803 0.636 -22.275 1.00 97.88 107 ALA A N 1
ATOM 781 C CA . ALA A 1 107 ? 12.266 0.092 -21.000 1.00 97.88 107 ALA A CA 1
ATOM 782 C C . ALA A 1 107 ? 11.265 0.316 -19.867 1.00 97.88 107 ALA A C 1
ATOM 784 O O . ALA A 1 107 ? 10.955 -0.630 -19.149 1.00 97.88 107 ALA A O 1
ATOM 785 N N . ALA A 1 108 ? 10.704 1.523 -19.744 1.00 97.25 108 ALA A N 1
ATOM 786 C CA . ALA A 1 108 ? 9.665 1.804 -18.756 1.00 97.25 108 ALA A CA 1
ATOM 787 C C . ALA A 1 108 ? 8.450 0.882 -18.943 1.00 97.25 108 ALA A C 1
ATOM 789 O O . ALA A 1 108 ? 7.928 0.332 -17.975 1.00 97.25 108 ALA A O 1
ATOM 790 N N . ARG A 1 109 ? 8.034 0.641 -20.195 1.00 97.69 109 ARG A N 1
ATOM 791 C CA . ARG A 1 109 ? 6.956 -0.309 -20.496 1.00 97.69 109 ARG A CA 1
ATOM 792 C C . ARG A 1 109 ? 7.312 -1.738 -20.082 1.00 97.69 109 ARG A C 1
ATOM 794 O O . ARG A 1 109 ? 6.457 -2.404 -19.507 1.00 97.69 109 ARG A O 1
ATOM 801 N N . ARG A 1 110 ? 8.531 -2.212 -20.374 1.00 97.62 110 ARG A N 1
ATOM 802 C CA . ARG A 1 110 ? 8.990 -3.552 -19.958 1.00 97.62 110 ARG A CA 1
ATOM 803 C C . ARG A 1 110 ? 8.978 -3.687 -18.436 1.00 97.62 110 ARG A C 1
ATOM 805 O O . ARG A 1 110 ? 8.333 -4.597 -17.939 1.00 97.62 110 ARG A O 1
ATOM 812 N N . ALA A 1 111 ? 9.565 -2.732 -17.716 1.00 94.38 111 ALA A N 1
ATOM 813 C CA . ALA A 1 111 ? 9.603 -2.740 -16.253 1.00 94.38 111 ALA A CA 1
ATOM 814 C C . ALA A 1 111 ? 8.199 -2.720 -15.619 1.00 94.38 111 ALA A C 1
ATOM 816 O O . ALA A 1 111 ? 7.948 -3.410 -14.635 1.00 94.38 111 ALA A O 1
ATOM 817 N N . ALA A 1 112 ? 7.263 -1.955 -16.193 1.00 94.62 112 ALA A N 1
ATOM 818 C CA . ALA A 1 112 ? 5.871 -1.948 -15.746 1.00 94.62 112 ALA A CA 1
ATOM 819 C C . ALA A 1 112 ? 5.176 -3.303 -15.971 1.00 94.62 112 ALA A C 1
ATOM 821 O O . ALA A 1 112 ? 4.452 -3.767 -15.094 1.00 94.62 112 ALA A O 1
ATOM 822 N N . LEU A 1 113 ? 5.400 -3.935 -17.130 1.00 96.12 113 LEU A N 1
ATOM 823 C CA . LEU A 1 113 ? 4.833 -5.248 -17.457 1.00 96.12 113 LEU A CA 1
ATOM 824 C C . LEU A 1 113 ? 5.420 -6.359 -16.585 1.00 96.12 113 LEU A C 1
ATOM 826 O O . LEU A 1 113 ? 4.664 -7.165 -16.066 1.00 96.12 113 LEU A O 1
ATOM 830 N N . GLU A 1 114 ? 6.737 -6.382 -16.388 1.00 93.25 114 GLU A N 1
ATOM 831 C CA . GLU A 1 114 ? 7.407 -7.355 -15.516 1.00 93.25 114 GLU A CA 1
ATOM 832 C C . GLU A 1 114 ? 6.870 -7.275 -14.084 1.00 93.25 114 GLU A C 1
ATOM 834 O O . GLU A 1 114 ? 6.578 -8.298 -13.469 1.00 93.25 114 GLU A O 1
ATOM 839 N N . LEU A 1 115 ? 6.679 -6.056 -13.568 1.00 91.56 115 LEU A N 1
ATOM 840 C CA . LEU A 1 115 ? 6.104 -5.843 -12.245 1.00 91.56 115 LEU A CA 1
ATOM 841 C C . LEU A 1 115 ? 4.649 -6.329 -12.164 1.00 91.56 115 LEU A C 1
ATOM 843 O O . LEU A 1 115 ? 4.280 -6.950 -11.174 1.00 91.56 115 LEU A O 1
ATOM 847 N N . GLN A 1 116 ? 3.833 -6.063 -13.185 1.00 92.06 116 GLN A N 1
ATOM 848 C CA . GLN A 1 116 ? 2.445 -6.527 -13.232 1.00 92.06 116 GLN A CA 1
ATOM 849 C C . GLN A 1 116 ? 2.358 -8.056 -13.320 1.00 92.06 116 GLN A C 1
ATOM 851 O O . GLN A 1 116 ? 1.579 -8.656 -12.591 1.00 92.06 116 GLN A O 1
ATOM 856 N N . GLN A 1 117 ? 3.198 -8.691 -14.137 1.00 93.06 117 GLN A N 1
ATOM 857 C CA . GLN A 1 117 ? 3.259 -10.150 -14.254 1.00 93.06 117 GLN A CA 1
ATOM 858 C C . GLN A 1 117 ? 3.711 -10.808 -12.950 1.00 93.06 117 GLN A C 1
ATOM 860 O O . GLN A 1 117 ? 3.183 -11.847 -12.571 1.00 93.06 117 GLN A O 1
ATOM 865 N N . ALA A 1 118 ? 4.649 -10.188 -12.231 1.00 89.19 118 ALA A N 1
ATOM 866 C CA . ALA A 1 118 ? 5.074 -10.664 -10.920 1.00 89.19 118 ALA A CA 1
ATOM 867 C C . ALA A 1 118 ? 3.967 -10.578 -9.851 1.00 89.19 118 ALA A C 1
ATOM 869 O O . ALA A 1 118 ? 4.086 -11.243 -8.831 1.00 89.19 118 ALA A O 1
ATOM 870 N N . MET A 1 119 ? 2.913 -9.778 -10.068 1.00 89.25 119 MET A N 1
ATOM 871 C CA . MET A 1 119 ? 1.732 -9.738 -9.192 1.00 89.25 119 MET A CA 1
ATOM 872 C C . MET A 1 119 ? 0.703 -10.826 -9.516 1.00 89.25 119 MET A C 1
ATOM 874 O O . MET A 1 119 ? -0.144 -11.123 -8.681 1.00 89.25 119 MET A O 1
ATOM 878 N N . GLU A 1 120 ? 0.733 -11.379 -10.730 1.00 85.06 120 GLU A N 1
ATOM 879 C CA . GLU A 1 120 ? -0.175 -12.449 -11.168 1.00 85.06 120 GLU A CA 1
ATOM 880 C C . GLU A 1 120 ? 0.356 -13.856 -10.851 1.00 85.06 120 GLU A C 1
ATOM 882 O O . GLU A 1 120 ? -0.403 -14.823 -10.944 1.00 85.06 120 GLU A O 1
ATOM 887 N N . ALA A 1 121 ? 1.653 -13.967 -10.549 1.00 67.19 121 ALA A N 1
ATOM 888 C CA . ALA A 1 121 ? 2.370 -15.218 -10.297 1.00 67.19 121 ALA A CA 1
ATOM 889 C C . ALA A 1 121 ? 2.205 -15.706 -8.853 1.00 67.19 121 ALA A C 1
ATOM 891 O O . ALA A 1 121 ? 2.079 -16.942 -8.687 1.00 67.19 121 ALA A O 1
#

Secondary structure (DSSP, 8-state):
--TTHHHHTTPBSTTSS-BHHHHHHHHHHTSS-TTT--EE--TT-HHHHHHHHHHSTTS-EEEE-BTTT-B-HHHHHHHH--TT--EEEE-SHHHHTS--GGGHHHHHHHHHHHHHHHHH-

pLDDT: mean 91.8, std 7.44, range [60.06, 98.12]

Sequence (121 aa):
SNEGALDFQFLEVNGGPDRLFEVVVDQVATWGSSDDTMFVAGATRPEVLAEVRRRVPDHFLLVPGVGAQGGDLGQVMDAGMNQDGGLLINSSRGILYAGTGSDALPAARRAALELQQAMEA